Protein AF-A0A6P0R438-F1 (afdb_monomer)

Radius of gyration: 18.56 Å; Cα contacts (8 Å, |Δi|>4): 191; chains: 1; bounding box: 47×32×51 Å

Secondary structure (DSSP, 8-state):
--HHHHHHHS---GGG------HHHHHHHHHHHHHHH--BTTB-HHHHHHHHHHHHTSHHHHHHHHHSS--HHHHHHHHHTTTTHHHHSB-TTSPBPPHHHHHIIIIITHHHHHHHHHHHHHHHTT--TTEEEEEES-TT-HHHHTS--TT--SEEEEEE-S-HHHHHHHHHHT-

Foldseek 3Di:
DDPVLVVVLVDEDPVQDDDPDDLVRLLVVVLVVLVVVADDPPGGSVRSNVVSVVLVVDSLSSSCSRHVDDFLVVLVQLQCCVPPCLVPCAGPVGHRADPSSCCCSVPVCVVSNVVLVVLLVVVLVVAAEPEEAEDESCQLVPSPLPHDNVPHDHYYYHYHHPDPVSVVNNVVSND

Sequence (175 aa):
MTKQSQEFNEQRVLSHGNQNETIQQTIDRIKQRIIQTGDKSHVTVARQLELLNELVGFPLGQFLLQNRGLNGYWTDYVIEHQYQGKVTGIDREGRSLTELEKFLLDKSFLATQQRYVNFSKIIQSYVRDNLVFASLLCGVMRDLLKLDFTGVENFRLVGIDIDFESLELAKKLAK

pLDDT: mean 91.65, std 10.06, ra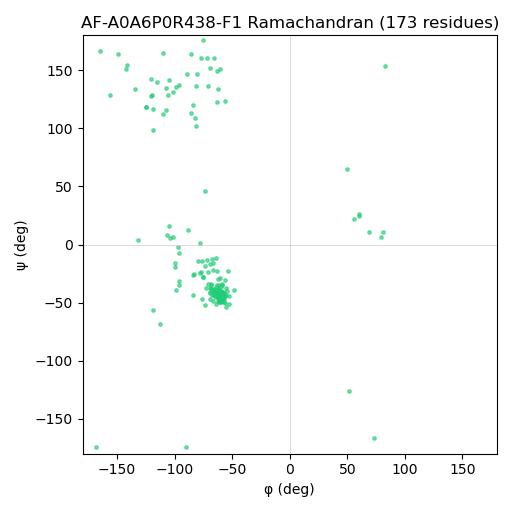nge [51.06, 98.56]

Solvent-accessible surface area (backbone atoms only — not comparable to full-atom values): 10227 Å² total; per-residue (Å²): 135,58,76,66,60,50,57,60,48,76,56,75,35,80,90,65,60,91,70,99,58,52,68,66,55,46,50,52,54,51,51,51,50,41,62,75,67,45,62,52,102,87,47,47,42,68,57,53,53,49,52,52,53,56,32,60,72,39,64,70,39,43,31,35,68,70,36,74,57,69,48,31,65,55,47,50,51,54,46,50,28,74,75,43,27,70,75,70,45,27,45,101,86,69,47,72,58,49,73,67,57,44,46,41,52,69,58,75,40,35,67,59,33,52,48,50,57,54,48,42,56,54,54,49,74,68,65,50,67,78,38,73,49,75,40,76,71,22,32,41,35,65,74,64,76,70,52,84,55,85,94,46,86,43,68,46,80,42,76,42,58,92,53,65,66,22,48,54,46,21,60,63,69,75,107

Mean predicted aligned error: 4.81 Å

Nearest PDB structures (foldseek):
  3ocj-assembly1_A  TM=9.159E-01  e=2.269E-09  Bordetella parapertussis
  3pdi-assembly2_E  TM=3.447E-01  e=5.065E+00  Azotobacter vinelandii DJ

Structure (mmCIF, N/CA/C/O backbone):
data_AF-A0A6P0R438-F1
#
_entry.id   AF-A0A6P0R438-F1
#
loop_
_atom_site.group_PDB
_atom_site.id
_atom_site.type_symbol
_atom_site.label_atom_id
_atom_site.label_alt_id
_atom_site.label_comp_id
_atom_site.label_asym_id
_atom_site.label_entity_id
_atom_site.label_seq_id
_atom_site.pdbx_PDB_ins_code
_atom_site.Cartn_x
_atom_site.Cartn_y
_atom_site.Cartn_z
_atom_site.occupancy
_atom_site.B_iso_or_equiv
_atom_site.auth_seq_id
_atom_site.auth_comp_id
_atom_site.auth_asym_id
_atom_site.auth_atom_id
_atom_site.pdbx_PDB_model_num
ATOM 1 N N . MET A 1 1 ? 4.548 16.504 -8.202 1.00 51.06 1 MET A N 1
ATOM 2 C CA . MET A 1 1 ? 4.796 15.744 -6.959 1.00 51.06 1 MET A CA 1
ATOM 3 C C . MET A 1 1 ? 4.339 16.616 -5.809 1.00 51.06 1 MET A C 1
ATOM 5 O O . MET A 1 1 ? 4.678 17.792 -5.824 1.00 51.06 1 MET A O 1
ATOM 9 N N . THR A 1 2 ? 3.506 16.110 -4.906 1.00 59.72 2 THR A N 1
ATOM 10 C CA . THR A 1 2 ? 3.084 16.876 -3.724 1.00 59.72 2 THR A CA 1
ATOM 11 C C . THR A 1 2 ? 4.121 16.701 -2.613 1.00 59.72 2 THR A C 1
ATOM 13 O O . THR A 1 2 ? 4.927 15.772 -2.649 1.00 59.72 2 THR A O 1
ATOM 16 N N . LYS A 1 3 ? 4.081 17.574 -1.603 1.00 62.56 3 LYS A N 1
ATOM 17 C CA . LYS A 1 3 ? 4.997 17.513 -0.459 1.00 62.56 3 LYS A CA 1
ATOM 18 C C . LYS A 1 3 ? 4.856 16.204 0.339 1.00 62.56 3 LYS A C 1
ATOM 20 O O . LYS A 1 3 ? 5.847 15.663 0.805 1.00 62.56 3 LYS A O 1
ATOM 25 N N . GLN A 1 4 ? 3.637 15.671 0.440 1.00 67.50 4 GLN A N 1
ATOM 26 C CA . GLN A 1 4 ? 3.333 14.501 1.264 1.00 67.50 4 GLN A CA 1
ATOM 27 C C . GLN A 1 4 ? 3.868 13.197 0.652 1.00 67.50 4 GLN A C 1
ATOM 29 O O . GLN A 1 4 ? 4.607 12.474 1.311 1.00 67.50 4 GLN A O 1
ATOM 34 N N . SER A 1 5 ? 3.567 12.910 -0.618 1.00 65.12 5 SER A N 1
ATOM 35 C CA . SER A 1 5 ? 4.123 11.733 -1.307 1.00 65.12 5 SER A CA 1
ATOM 36 C C . SER A 1 5 ? 5.650 11.778 -1.437 1.00 65.12 5 SER A C 1
ATOM 38 O O . SER A 1 5 ? 6.290 10.730 -1.426 1.00 65.12 5 SER A O 1
ATOM 40 N N . GLN A 1 6 ? 6.245 12.974 -1.521 1.00 64.69 6 GLN A N 1
ATOM 41 C CA . GLN A 1 6 ? 7.700 13.147 -1.470 1.00 64.69 6 GLN A CA 1
ATOM 42 C C . GLN A 1 6 ? 8.279 12.778 -0.101 1.00 64.69 6 GLN A C 1
ATOM 44 O O . GLN A 1 6 ? 9.207 11.976 -0.058 1.00 64.69 6 GLN A O 1
ATOM 49 N N . GLU A 1 7 ? 7.700 13.281 0.995 1.00 70.44 7 GLU A N 1
ATOM 50 C CA . GLU A 1 7 ? 8.113 12.921 2.360 1.00 70.44 7 GLU A CA 1
ATOM 51 C C . GLU A 1 7 ? 8.059 11.398 2.570 1.00 70.44 7 GLU A C 1
ATOM 53 O O . GLU A 1 7 ? 9.016 10.814 3.066 1.00 70.44 7 GLU A O 1
ATOM 58 N N . PHE A 1 8 ? 7.002 10.723 2.099 1.00 72.00 8 PHE A N 1
ATOM 59 C CA . PHE A 1 8 ? 6.885 9.259 2.187 1.00 72.00 8 PHE A CA 1
ATOM 60 C C . PHE A 1 8 ? 7.838 8.494 1.266 1.00 72.00 8 PHE A C 1
ATOM 62 O O . PHE A 1 8 ? 8.154 7.336 1.538 1.00 72.00 8 PHE A O 1
ATOM 69 N N . ASN A 1 9 ? 8.304 9.110 0.182 1.00 69.31 9 ASN A N 1
ATOM 70 C CA . ASN A 1 9 ? 9.276 8.494 -0.717 1.00 69.31 9 ASN A CA 1
ATOM 71 C C . ASN A 1 9 ? 10.700 8.505 -0.169 1.00 69.31 9 ASN A C 1
ATOM 73 O O . ASN A 1 9 ? 11.502 7.650 -0.540 1.00 69.31 9 ASN A O 1
ATOM 77 N N . GLU A 1 10 ? 11.005 9.427 0.739 1.00 64.50 10 GLU A N 1
ATOM 78 C CA . GLU A 1 10 ? 12.283 9.454 1.451 1.00 64.50 10 GLU A CA 1
ATOM 79 C C . GLU A 1 10 ? 12.356 8.384 2.557 1.00 64.50 10 GLU A C 1
ATOM 81 O O . GLU A 1 10 ? 13.446 8.054 3.036 1.00 64.50 10 GLU A O 1
ATOM 86 N N . GLN A 1 11 ? 11.214 7.795 2.924 1.00 70.00 11 GLN A N 1
ATOM 87 C CA . GLN A 1 11 ? 11.109 6.799 3.985 1.00 70.00 11 GLN A CA 1
ATOM 88 C C . GLN A 1 11 ? 11.516 5.404 3.524 1.00 70.00 11 GLN A C 1
ATOM 90 O O . GLN A 1 11 ? 11.304 4.990 2.380 1.00 70.00 11 GLN A O 1
ATOM 95 N N . ARG A 1 12 ? 12.096 4.653 4.461 1.00 69.00 12 ARG A N 1
ATOM 96 C CA . ARG A 1 12 ? 12.680 3.339 4.196 1.00 69.00 12 ARG A CA 1
ATOM 97 C C . ARG A 1 12 ? 11.808 2.217 4.721 1.00 69.00 12 ARG A C 1
ATOM 99 O O . ARG A 1 12 ? 11.308 2.276 5.839 1.00 69.00 12 ARG A O 1
ATOM 106 N N . VAL A 1 13 ? 11.725 1.126 3.965 1.00 71.31 13 VAL A N 1
ATOM 107 C CA . VAL A 1 13 ? 11.126 -0.114 4.471 1.00 71.31 13 VAL A CA 1
ATOM 108 C C . VAL A 1 13 ? 12.158 -0.874 5.306 1.00 71.31 13 VAL A C 1
ATOM 110 O O . VAL A 1 13 ? 13.026 -1.566 4.773 1.00 71.31 13 VAL A O 1
ATOM 113 N N . LEU A 1 14 ? 12.038 -0.779 6.633 1.00 73.31 14 LEU A N 1
ATOM 114 C CA . LEU A 1 14 ? 12.968 -1.398 7.591 1.00 73.31 14 LEU A CA 1
ATOM 115 C C . LEU A 1 14 ? 13.124 -2.919 7.398 1.00 73.31 14 LEU A C 1
ATOM 117 O O . LEU A 1 14 ? 14.195 -3.469 7.643 1.00 73.31 14 LEU A O 1
ATOM 121 N N . SER A 1 15 ? 12.082 -3.601 6.916 1.00 67.25 15 SER A N 1
ATOM 122 C CA . SER A 1 15 ? 12.065 -5.058 6.731 1.00 67.25 15 SER A CA 1
ATOM 123 C C . SER A 1 15 ? 12.775 -5.562 5.468 1.00 67.25 15 SER A C 1
ATOM 125 O O . SER A 1 15 ? 13.039 -6.758 5.376 1.00 67.25 15 SER A O 1
ATOM 127 N N . HIS A 1 16 ? 13.093 -4.694 4.500 1.00 63.66 16 HIS A N 1
ATOM 128 C CA . HIS A 1 16 ? 13.647 -5.098 3.194 1.00 63.66 16 HIS A CA 1
ATOM 129 C C . HIS A 1 16 ? 15.149 -4.781 3.038 1.00 63.66 16 HIS A C 1
ATOM 131 O O . HIS A 1 16 ? 15.729 -5.006 1.973 1.00 63.66 16 HIS A O 1
ATOM 137 N N . GLY A 1 17 ? 15.801 -4.343 4.123 1.00 59.16 17 GLY A N 1
ATOM 138 C CA . GLY A 1 17 ? 17.238 -4.072 4.184 1.00 59.16 17 GLY A CA 1
ATOM 139 C C . GLY A 1 17 ? 17.630 -2.688 3.653 1.00 59.16 17 GLY A C 1
ATOM 140 O O . GLY A 1 17 ? 16.950 -2.090 2.826 1.00 59.16 17 GLY A O 1
ATOM 141 N N . ASN A 1 18 ? 18.755 -2.161 4.145 1.00 55.03 18 ASN A N 1
ATOM 142 C CA . ASN A 1 18 ? 19.248 -0.840 3.756 1.00 55.03 18 ASN A CA 1
ATOM 143 C C . ASN A 1 18 ? 20.053 -0.909 2.454 1.00 55.03 18 ASN A C 1
ATOM 145 O O . ASN A 1 18 ? 21.121 -1.519 2.409 1.00 55.03 18 ASN A O 1
ATOM 149 N N . GLN A 1 19 ? 19.606 -0.180 1.434 1.00 63.06 19 GLN A N 1
ATOM 150 C CA . GLN A 1 19 ? 20.496 0.330 0.397 1.00 63.06 19 GLN A CA 1
ATOM 151 C C . GLN A 1 19 ? 20.572 1.846 0.577 1.00 63.06 19 GLN A C 1
ATOM 153 O O . GLN A 1 19 ? 19.582 2.545 0.395 1.00 63.06 19 GLN A O 1
ATOM 158 N N . ASN A 1 20 ? 21.739 2.369 0.965 1.00 71.69 20 ASN A N 1
ATOM 159 C CA . ASN A 1 20 ? 22.016 3.813 0.966 1.00 71.69 20 ASN A CA 1
ATOM 160 C C . ASN A 1 20 ? 22.211 4.315 -0.482 1.00 71.69 20 ASN A C 1
ATOM 162 O O . ASN A 1 20 ? 23.190 4.990 -0.783 1.00 71.69 20 ASN A O 1
ATOM 166 N N . GLU A 1 21 ? 21.321 3.918 -1.390 1.00 82.31 21 GLU A N 1
ATOM 167 C CA . GLU A 1 21 ? 21.326 4.322 -2.792 1.00 82.31 21 GLU A CA 1
ATOM 168 C C . GLU A 1 21 ? 20.322 5.461 -2.980 1.00 82.31 21 GLU A C 1
ATOM 170 O O . GLU A 1 21 ? 19.187 5.407 -2.501 1.00 82.31 21 GLU A O 1
ATOM 175 N N . THR A 1 22 ? 20.718 6.497 -3.715 1.00 87.88 22 THR A N 1
ATOM 176 C CA . THR A 1 22 ? 19.761 7.484 -4.221 1.00 87.88 22 THR A CA 1
ATOM 177 C C . THR A 1 22 ? 18.830 6.824 -5.241 1.00 87.88 22 THR A C 1
ATOM 179 O O . THR A 1 22 ? 19.154 5.789 -5.838 1.00 87.88 22 THR A O 1
ATOM 182 N N . ILE A 1 23 ? 17.674 7.441 -5.500 1.00 88.69 23 ILE A N 1
ATOM 183 C CA . ILE A 1 23 ? 16.770 6.983 -6.564 1.00 88.69 23 ILE A CA 1
ATOM 184 C C . ILE A 1 23 ? 17.497 6.890 -7.915 1.00 88.69 23 ILE A C 1
ATOM 186 O O . ILE A 1 23 ? 17.334 5.908 -8.633 1.00 88.69 23 ILE A O 1
ATOM 190 N N . GLN A 1 24 ? 18.375 7.847 -8.229 1.00 92.12 24 GLN A N 1
ATOM 191 C CA . GLN A 1 24 ? 19.134 7.848 -9.479 1.00 92.12 24 GLN A CA 1
ATOM 192 C C . GLN A 1 24 ? 20.098 6.657 -9.565 1.00 92.12 24 GLN A C 1
ATOM 194 O O . GLN A 1 24 ? 20.106 5.946 -10.567 1.00 92.12 24 GLN A O 1
ATOM 199 N N . GLN A 1 25 ? 20.840 6.372 -8.489 1.00 93.06 25 GLN A N 1
ATOM 200 C CA . GLN A 1 25 ? 21.722 5.200 -8.420 1.00 93.06 25 GLN A CA 1
ATOM 201 C C . GLN A 1 25 ? 20.937 3.891 -8.573 1.00 93.06 25 GLN A C 1
ATOM 203 O O . GLN A 1 25 ? 21.366 2.984 -9.287 1.00 93.06 25 GLN A O 1
ATOM 208 N N . THR A 1 26 ? 19.756 3.815 -7.955 1.00 92.62 26 THR A N 1
ATOM 209 C CA . THR A 1 26 ? 18.847 2.670 -8.078 1.00 92.62 26 THR A CA 1
ATOM 210 C C . THR A 1 26 ? 18.399 2.470 -9.527 1.00 92.62 26 THR A C 1
ATOM 212 O O . THR A 1 26 ? 18.465 1.353 -10.048 1.00 92.62 26 THR A O 1
ATOM 215 N N . ILE A 1 27 ? 17.974 3.547 -10.196 1.00 94.88 27 ILE A N 1
ATOM 216 C CA . ILE A 1 27 ? 17.555 3.528 -11.602 1.00 94.88 27 ILE A CA 1
ATOM 217 C C . ILE A 1 27 ? 18.708 3.054 -12.487 1.00 94.88 27 ILE A C 1
ATOM 219 O O . ILE A 1 27 ? 18.520 2.134 -13.282 1.00 94.88 27 ILE A O 1
ATOM 223 N N . ASP A 1 28 ? 19.902 3.625 -12.331 1.00 95.88 28 ASP A N 1
ATOM 224 C CA . ASP A 1 28 ? 21.057 3.292 -13.166 1.00 95.88 28 ASP A CA 1
ATOM 225 C C . ASP A 1 28 ? 21.495 1.837 -12.969 1.00 95.88 28 ASP A C 1
ATOM 227 O O . ASP A 1 28 ? 21.716 1.116 -13.945 1.00 95.88 28 ASP A O 1
ATOM 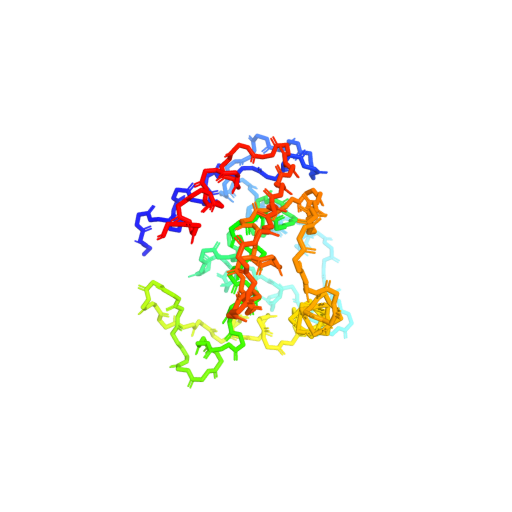231 N N . ARG A 1 29 ? 21.504 1.344 -11.725 1.00 95.12 29 ARG A N 1
ATOM 232 C CA . ARG A 1 29 ? 21.761 -0.071 -11.424 1.00 95.12 29 ARG A CA 1
ATOM 233 C C . ARG A 1 29 ? 20.743 -0.994 -12.099 1.00 95.12 29 ARG A C 1
ATOM 235 O O . ARG A 1 29 ? 21.121 -2.033 -12.643 1.00 95.12 29 ARG A O 1
ATOM 242 N N . ILE A 1 30 ? 19.454 -0.645 -12.080 1.00 95.94 30 ILE A N 1
ATOM 243 C CA . ILE A 1 30 ? 18.408 -1.450 -12.728 1.00 95.94 30 ILE A CA 1
ATOM 244 C C . ILE A 1 30 ? 18.540 -1.393 -14.255 1.00 95.94 30 ILE A C 1
ATOM 246 O O . ILE A 1 30 ? 18.430 -2.442 -14.888 1.00 95.94 30 ILE A O 1
ATOM 250 N N . LYS A 1 31 ? 18.846 -0.227 -14.842 1.00 97.94 31 LYS A N 1
ATOM 251 C CA . LYS A 1 31 ? 19.132 -0.085 -16.282 1.00 97.94 31 LYS A CA 1
ATOM 252 C C . LYS A 1 31 ? 20.276 -0.997 -16.712 1.00 97.94 31 LYS A C 1
ATOM 254 O O . LYS A 1 31 ? 20.113 -1.766 -17.656 1.00 97.94 31 LYS A O 1
ATOM 259 N N . GLN A 1 32 ? 21.398 -0.964 -15.990 1.00 98.00 32 GLN A N 1
ATOM 260 C CA . GLN A 1 32 ? 22.547 -1.825 -16.282 1.00 98.00 32 GLN A CA 1
ATOM 261 C C . GLN A 1 32 ? 22.180 -3.304 -16.190 1.00 98.00 32 GLN A C 1
ATOM 263 O O . GLN A 1 32 ? 22.507 -4.075 -17.089 1.00 98.00 32 GLN A O 1
ATOM 268 N N . ARG A 1 33 ? 21.418 -3.698 -15.162 1.00 97.69 33 ARG A N 1
ATOM 269 C CA . ARG A 1 33 ? 20.922 -5.073 -15.038 1.00 97.69 33 ARG A CA 1
ATOM 270 C C . ARG A 1 33 ? 20.048 -5.479 -16.226 1.00 97.69 33 ARG A C 1
ATOM 272 O O . ARG A 1 33 ? 20.221 -6.584 -16.728 1.00 97.69 33 ARG A O 1
ATOM 279 N N . ILE A 1 34 ? 19.120 -4.624 -16.664 1.00 98.31 34 ILE A N 1
ATOM 280 C CA . ILE A 1 34 ? 18.246 -4.895 -17.819 1.00 98.31 34 ILE A CA 1
ATOM 281 C C . ILE A 1 34 ? 19.093 -5.124 -19.078 1.00 98.31 34 ILE A C 1
ATOM 283 O O . ILE A 1 34 ? 18.919 -6.138 -19.747 1.00 98.31 34 ILE A O 1
ATOM 287 N N . ILE A 1 35 ? 20.054 -4.236 -19.353 1.00 98.31 35 ILE A N 1
ATOM 288 C CA . ILE A 1 35 ? 20.936 -4.329 -20.527 1.00 98.31 35 ILE A CA 1
ATOM 289 C C . ILE A 1 35 ? 21.776 -5.611 -20.486 1.00 98.31 35 ILE A C 1
ATOM 291 O O . ILE A 1 35 ? 21.810 -6.350 -21.464 1.00 98.31 35 ILE A O 1
ATOM 295 N N . GLN A 1 36 ? 22.414 -5.903 -19.349 1.00 98.25 36 GLN A N 1
ATOM 296 C CA . GLN A 1 36 ? 23.255 -7.095 -19.181 1.00 98.25 36 GLN A CA 1
ATOM 297 C C . GLN A 1 36 ? 22.466 -8.398 -19.310 1.00 98.25 36 GLN A C 1
ATOM 299 O O . GLN A 1 36 ? 22.983 -9.396 -19.800 1.00 98.25 36 GLN A O 1
ATOM 304 N N . THR A 1 37 ? 21.218 -8.396 -18.843 1.00 97.50 37 THR A N 1
ATOM 305 C CA . THR A 1 37 ? 20.367 -9.587 -18.861 1.00 97.50 37 THR A CA 1
ATOM 306 C C . THR A 1 37 ? 19.774 -9.853 -20.249 1.00 97.50 37 THR A C 1
ATOM 308 O O . THR A 1 37 ? 19.431 -10.997 -20.550 1.00 97.50 37 THR A O 1
ATOM 311 N N . GLY A 1 38 ? 19.654 -8.820 -21.085 1.00 98.12 38 GLY A N 1
ATOM 312 C CA . GLY A 1 38 ? 19.121 -8.929 -22.436 1.00 98.12 38 GLY A CA 1
ATOM 313 C C . GLY A 1 38 ? 17.605 -9.133 -22.495 1.00 98.12 38 GLY A C 1
ATOM 314 O O . GLY A 1 38 ? 16.865 -8.939 -21.519 1.00 98.12 38 GLY A O 1
ATOM 315 N N . ASP A 1 39 ? 17.140 -9.508 -23.684 1.00 98.12 39 ASP A N 1
ATOM 316 C CA . ASP A 1 39 ? 15.729 -9.765 -23.956 1.00 98.12 39 ASP A CA 1
ATOM 317 C C . ASP A 1 39 ? 15.197 -10.945 -23.129 1.00 98.12 39 ASP A C 1
ATOM 319 O O . ASP A 1 39 ? 15.904 -11.901 -22.796 1.00 98.12 39 ASP A O 1
ATOM 323 N N . LYS A 1 40 ? 13.906 -10.885 -22.803 1.00 96.31 40 LYS A N 1
ATOM 324 C CA . LYS A 1 40 ? 13.146 -11.981 -22.198 1.00 96.31 40 LYS A CA 1
ATOM 325 C C . LYS A 1 40 ? 12.147 -12.527 -23.208 1.00 96.31 40 LYS A C 1
ATOM 327 O O . LYS A 1 40 ? 11.799 -11.855 -24.171 1.00 96.31 40 LYS A O 1
ATOM 332 N N . SER A 1 41 ? 11.610 -13.716 -22.933 1.00 96.75 41 SER A N 1
ATOM 333 C CA . SER A 1 41 ? 10.659 -14.410 -23.818 1.00 96.75 41 SER A CA 1
ATOM 334 C C . SER A 1 41 ? 9.432 -13.586 -24.233 1.00 96.75 41 SER A C 1
ATOM 336 O O . SER A 1 41 ? 8.818 -13.892 -25.247 1.00 96.75 41 SER A O 1
ATOM 338 N N . HIS A 1 42 ? 9.066 -12.563 -23.458 1.00 95.62 42 HIS A N 1
ATOM 339 C CA . HIS A 1 42 ? 7.863 -11.750 -23.649 1.00 95.62 42 HIS A CA 1
ATOM 340 C C . HIS A 1 42 ? 8.128 -10.238 -23.597 1.00 95.62 42 HIS A C 1
ATOM 342 O O . HIS A 1 42 ? 7.179 -9.456 -23.623 1.00 95.62 42 HIS A O 1
ATOM 348 N N . VAL A 1 43 ? 9.386 -9.799 -23.472 1.00 97.31 43 VAL A N 1
ATOM 349 C CA . VAL A 1 43 ? 9.703 -8.370 -23.365 1.00 97.31 43 VAL A CA 1
ATOM 350 C C . VAL A 1 43 ? 11.138 -8.082 -23.809 1.00 97.31 43 VAL A C 1
ATOM 352 O O . VAL A 1 43 ? 12.089 -8.713 -23.345 1.00 97.31 43 VAL A O 1
ATOM 355 N N . THR A 1 44 ? 11.296 -7.111 -24.706 1.00 98.56 44 THR A N 1
ATOM 356 C CA . THR A 1 44 ? 12.610 -6.662 -25.183 1.00 98.56 44 THR A CA 1
ATOM 357 C C . THR A 1 44 ? 13.302 -5.777 -24.147 1.00 98.56 44 THR A C 1
ATOM 359 O O . THR A 1 44 ? 12.651 -5.202 -23.273 1.00 98.56 44 THR A O 1
ATOM 362 N N . VAL A 1 45 ? 14.622 -5.615 -24.239 1.00 98.50 45 VAL A N 1
ATOM 363 C CA . VAL A 1 45 ? 15.396 -4.646 -23.445 1.00 98.50 45 VAL A CA 1
ATOM 364 C C . VAL A 1 45 ? 14.807 -3.245 -23.582 1.00 98.50 45 VAL A C 1
ATOM 366 O O . VAL A 1 45 ? 14.613 -2.569 -22.575 1.00 98.50 45 VAL A O 1
ATOM 369 N N . ALA A 1 46 ? 14.458 -2.828 -24.804 1.00 98.56 46 ALA A N 1
ATOM 370 C CA . ALA A 1 46 ? 13.846 -1.523 -25.054 1.00 98.56 46 ALA A CA 1
ATOM 371 C C . ALA A 1 46 ? 12.553 -1.347 -24.243 1.00 98.56 46 ALA A C 1
ATOM 373 O O . ALA A 1 46 ? 12.426 -0.381 -23.490 1.00 98.56 46 ALA A O 1
ATOM 374 N N . ARG A 1 47 ? 11.645 -2.332 -24.288 1.00 98.19 47 ARG A N 1
ATOM 375 C CA . ARG A 1 47 ? 10.388 -2.257 -23.537 1.00 98.19 47 ARG A CA 1
ATOM 376 C C . ARG A 1 47 ? 10.597 -2.342 -22.023 1.00 98.19 47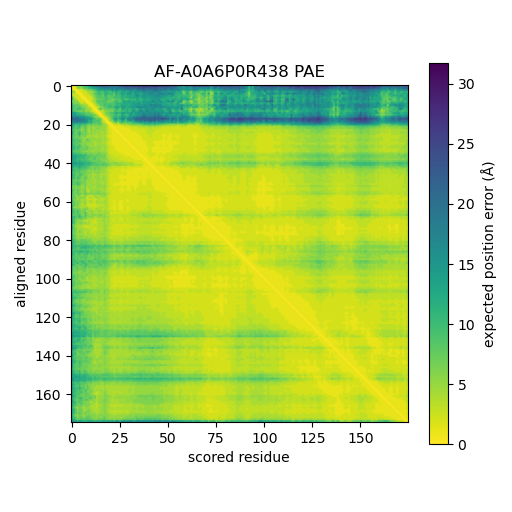 ARG A C 1
ATOM 378 O O . ARG A 1 47 ? 9.895 -1.673 -21.274 1.00 98.19 47 ARG A O 1
ATOM 385 N N . GLN A 1 48 ? 11.575 -3.115 -21.551 1.00 98.31 48 GLN A N 1
ATOM 386 C CA . GLN A 1 48 ? 11.942 -3.138 -20.129 1.00 98.31 48 GLN A CA 1
ATOM 387 C C . GLN A 1 48 ? 12.435 -1.762 -19.644 1.00 98.31 48 GLN A C 1
ATOM 389 O O . GLN A 1 48 ? 12.074 -1.333 -18.548 1.00 98.31 48 GLN A O 1
ATOM 394 N N . LEU A 1 49 ? 13.239 -1.061 -20.451 1.00 98.44 49 LEU A N 1
ATOM 395 C CA . LEU A 1 49 ? 13.725 0.286 -20.135 1.00 98.44 49 LEU A CA 1
ATOM 396 C C . LEU A 1 49 ? 12.601 1.332 -20.171 1.00 98.44 49 LEU A C 1
ATOM 398 O O . LEU A 1 49 ? 12.579 2.221 -19.323 1.00 98.44 49 LEU A O 1
ATOM 402 N N . GLU A 1 50 ? 11.650 1.210 -21.098 1.00 98.12 50 GLU A N 1
ATOM 403 C CA . GLU A 1 50 ? 10.436 2.037 -21.109 1.00 98.12 50 GLU A CA 1
ATOM 404 C C . GLU A 1 50 ? 9.615 1.847 -19.831 1.00 98.12 50 GLU A C 1
ATOM 406 O O . GLU A 1 50 ? 9.312 2.828 -19.160 1.00 98.12 50 GLU A O 1
ATOM 411 N N . LEU A 1 51 ? 9.340 0.599 -19.434 1.00 97.62 51 LEU A N 1
ATOM 412 C CA . LEU A 1 51 ? 8.612 0.294 -18.197 1.00 97.62 51 LEU A CA 1
ATOM 413 C C . LEU A 1 51 ? 9.323 0.843 -16.954 1.00 97.62 51 LEU A C 1
ATOM 415 O O . LEU A 1 51 ? 8.671 1.313 -16.022 1.00 97.62 51 LEU A O 1
ATOM 419 N N . LEU A 1 52 ? 10.659 0.816 -16.932 1.00 98.00 52 LEU A N 1
ATOM 420 C CA . LEU A 1 52 ? 11.428 1.451 -15.865 1.00 98.00 52 LEU A CA 1
ATOM 421 C C . LEU A 1 52 ? 11.206 2.969 -15.838 1.00 98.00 52 LEU A C 1
ATOM 423 O O . LEU A 1 52 ? 11.004 3.527 -14.763 1.00 98.00 52 LEU A O 1
ATOM 427 N N . ASN A 1 53 ? 11.217 3.640 -16.991 1.00 97.50 53 ASN A N 1
ATOM 428 C CA . ASN A 1 53 ? 10.944 5.077 -17.058 1.00 97.50 53 ASN A CA 1
ATOM 429 C C . ASN A 1 53 ? 9.498 5.402 -16.647 1.00 97.50 53 ASN A C 1
ATOM 431 O O . ASN A 1 53 ? 9.276 6.374 -15.929 1.00 97.50 53 ASN A O 1
ATOM 435 N N . GLU A 1 54 ? 8.528 4.572 -17.041 1.00 97.81 54 GLU A N 1
ATOM 436 C CA . GLU A 1 54 ? 7.131 4.696 -16.612 1.00 97.81 54 GLU A CA 1
ATOM 437 C C . GLU A 1 54 ? 7.003 4.559 -15.081 1.00 97.81 54 GLU A C 1
ATOM 439 O O . GLU A 1 54 ? 6.333 5.380 -14.457 1.00 97.81 54 GLU A O 1
ATOM 444 N N . LEU A 1 55 ? 7.703 3.601 -14.450 1.00 97.31 55 LEU A N 1
ATOM 445 C CA . LEU A 1 55 ? 7.749 3.451 -12.983 1.00 97.31 55 LEU A CA 1
ATOM 446 C C . LEU A 1 55 ? 8.314 4.691 -12.284 1.00 97.31 55 LEU A C 1
ATOM 448 O O . LEU A 1 55 ? 7.818 5.099 -11.238 1.00 97.31 55 LEU A O 1
ATOM 452 N N . VAL A 1 56 ? 9.345 5.311 -12.855 1.00 96.69 56 VAL A N 1
ATOM 453 C CA . VAL A 1 56 ? 9.921 6.550 -12.310 1.00 96.69 56 VAL A CA 1
ATOM 454 C C . VAL A 1 56 ? 8.932 7.720 -12.412 1.00 96.69 56 VAL A C 1
ATOM 456 O O . VAL A 1 56 ? 9.025 8.671 -11.637 1.00 96.69 56 VAL A O 1
ATOM 459 N N . GLY A 1 57 ? 7.953 7.650 -13.317 1.00 94.94 57 GLY A N 1
ATOM 460 C CA . GLY A 1 57 ? 6.985 8.715 -13.576 1.00 94.94 57 GLY A CA 1
ATOM 461 C C . GLY A 1 57 ? 5.993 9.002 -12.443 1.00 94.94 57 GLY A C 1
ATOM 462 O O . GLY A 1 57 ? 5.328 10.037 -12.486 1.00 94.94 57 GLY A O 1
ATOM 463 N N . PHE A 1 58 ? 5.884 8.142 -11.425 1.00 95.44 58 PHE A N 1
ATOM 464 C CA . PHE A 1 58 ? 4.938 8.331 -10.322 1.00 95.44 58 PHE A CA 1
ATOM 465 C C . PHE A 1 58 ? 5.506 7.918 -8.950 1.00 95.44 58 PHE A C 1
ATOM 467 O O . PHE A 1 58 ? 6.395 7.067 -8.874 1.00 95.44 58 PHE A O 1
ATOM 474 N N . PRO A 1 59 ? 5.003 8.499 -7.839 1.00 95.50 59 PRO A N 1
ATOM 475 C CA . PRO A 1 59 ? 5.586 8.319 -6.509 1.00 95.50 59 PRO A CA 1
ATOM 476 C C . PRO A 1 59 ? 5.650 6.867 -6.022 1.00 95.50 59 PRO A C 1
ATOM 478 O O . PRO A 1 59 ? 6.717 6.447 -5.580 1.00 95.50 59 PRO A O 1
ATOM 481 N N . LEU A 1 60 ? 4.572 6.083 -6.172 1.00 95.69 60 LEU A N 1
ATOM 482 C CA . LEU A 1 60 ? 4.567 4.666 -5.782 1.00 95.69 60 LEU A CA 1
ATOM 483 C C . LEU A 1 60 ? 5.651 3.873 -6.530 1.00 95.69 60 LEU A C 1
ATOM 485 O O . LEU A 1 60 ? 6.320 3.028 -5.940 1.00 95.69 60 LEU A O 1
ATOM 489 N N . GLY A 1 61 ? 5.844 4.141 -7.822 1.00 96.38 61 GLY A N 1
ATOM 490 C CA . GLY A 1 61 ? 6.838 3.442 -8.630 1.00 96.38 61 GLY A CA 1
ATOM 491 C C . GLY A 1 61 ? 8.260 3.755 -8.169 1.00 96.38 61 GLY A C 1
ATOM 492 O O . GLY A 1 61 ? 9.060 2.837 -7.999 1.00 96.38 61 GLY A O 1
ATOM 493 N N . GLN A 1 62 ? 8.556 5.017 -7.848 1.00 94.44 62 GLN A N 1
ATOM 494 C CA . GLN A 1 62 ? 9.838 5.401 -7.246 1.00 94.44 62 GLN A CA 1
ATOM 495 C C . GLN A 1 62 ? 10.067 4.728 -5.889 1.00 94.44 62 GLN A C 1
ATOM 497 O O . GLN A 1 62 ? 11.142 4.167 -5.663 1.00 94.44 62 GLN A O 1
ATOM 502 N N . PHE A 1 63 ? 9.043 4.702 -5.030 1.00 93.88 63 PHE A N 1
ATOM 503 C CA . PHE A 1 63 ? 9.126 4.019 -3.743 1.00 93.88 63 PHE A CA 1
ATOM 504 C C . PHE A 1 63 ? 9.450 2.536 -3.912 1.00 93.88 63 PHE A C 1
ATOM 506 O O . PHE A 1 63 ? 10.358 2.024 -3.263 1.00 93.88 63 PHE A O 1
ATOM 513 N N . LEU A 1 64 ? 8.745 1.846 -4.814 1.00 94.12 64 LEU A N 1
ATOM 514 C CA . LEU A 1 64 ? 8.962 0.428 -5.099 1.00 94.12 64 LEU A CA 1
ATOM 515 C C . LEU A 1 64 ? 10.373 0.156 -5.630 1.00 94.12 64 LEU A C 1
ATOM 517 O O . LEU A 1 64 ? 10.984 -0.842 -5.247 1.00 94.12 64 LEU A O 1
ATOM 521 N N . LEU A 1 65 ? 10.905 1.034 -6.485 1.00 93.12 65 LEU A N 1
ATOM 522 C CA . LEU A 1 65 ? 12.264 0.900 -7.009 1.00 93.12 65 LEU A CA 1
ATOM 523 C C . LEU A 1 65 ? 13.305 0.964 -5.883 1.00 93.12 65 LEU A C 1
ATOM 525 O O . LEU A 1 65 ? 14.210 0.126 -5.854 1.00 93.12 65 LEU A O 1
ATOM 529 N N . GLN A 1 66 ? 13.165 1.916 -4.956 1.00 89.69 66 GLN A N 1
ATOM 530 C CA . GLN A 1 66 ? 14.113 2.115 -3.854 1.00 89.69 66 GLN A CA 1
ATOM 531 C C . GLN A 1 66 ? 13.960 1.067 -2.751 1.00 89.69 66 GLN A C 1
ATOM 533 O O . GLN A 1 66 ? 14.944 0.488 -2.299 1.00 89.69 66 GLN A O 1
ATOM 538 N N . ASN A 1 67 ? 12.724 0.804 -2.335 1.00 88.56 67 ASN A N 1
ATOM 539 C CA . ASN A 1 67 ? 12.437 0.054 -1.118 1.00 88.56 67 ASN A CA 1
ATOM 540 C C . ASN A 1 67 ? 12.097 -1.418 -1.357 1.00 88.56 67 ASN A C 1
ATOM 542 O O . ASN A 1 67 ? 12.129 -2.210 -0.418 1.00 88.56 67 ASN A O 1
ATOM 546 N N . ARG A 1 68 ? 11.778 -1.803 -2.602 1.00 88.25 68 ARG A N 1
ATOM 547 C CA . ARG A 1 68 ? 11.452 -3.186 -3.007 1.00 88.25 68 ARG A CA 1
ATOM 548 C C . ARG A 1 68 ? 10.299 -3.822 -2.217 1.00 88.25 68 ARG A C 1
ATOM 550 O O . ARG A 1 68 ? 10.180 -5.043 -2.175 1.00 88.25 68 ARG A O 1
ATOM 557 N N . GLY A 1 69 ? 9.455 -2.993 -1.614 1.00 90.81 69 GLY A N 1
ATOM 558 C CA . GLY A 1 69 ? 8.346 -3.377 -0.753 1.00 90.81 69 GLY A CA 1
ATOM 559 C C . GLY A 1 69 ? 7.438 -2.179 -0.489 1.00 90.81 69 GLY A C 1
ATOM 560 O O . GLY A 1 69 ? 7.627 -1.112 -1.073 1.00 90.81 69 GLY A O 1
ATOM 561 N N . LEU A 1 70 ? 6.451 -2.359 0.388 1.00 92.81 70 LEU A N 1
ATOM 562 C CA . LEU A 1 70 ? 5.521 -1.312 0.818 1.00 92.81 70 LEU A CA 1
ATOM 563 C C . LEU A 1 70 ? 5.727 -1.040 2.316 1.00 92.81 70 LEU A C 1
ATOM 565 O O . LEU A 1 70 ? 5.908 -1.982 3.086 1.00 92.81 70 LEU A O 1
ATOM 569 N N . ASN A 1 71 ? 5.673 0.228 2.730 1.00 92.38 71 ASN A N 1
ATOM 570 C CA . ASN A 1 71 ? 5.495 0.606 4.139 1.00 92.38 71 ASN A CA 1
ATOM 571 C C . ASN A 1 71 ? 3.995 0.744 4.469 1.00 92.38 71 ASN A C 1
ATOM 573 O O . ASN A 1 71 ? 3.136 0.459 3.624 1.00 92.38 71 ASN A O 1
ATOM 577 N N . GLY A 1 72 ? 3.662 1.198 5.682 1.00 93.00 72 GLY A N 1
ATOM 578 C CA . GLY A 1 72 ? 2.272 1.412 6.091 1.00 93.00 72 GLY A CA 1
ATOM 579 C C . GLY A 1 72 ? 1.522 2.389 5.181 1.00 93.00 72 GLY A C 1
ATOM 580 O O . GLY A 1 72 ? 0.402 2.090 4.768 1.00 93.00 72 GLY A O 1
ATOM 581 N N . TYR A 1 73 ? 2.150 3.505 4.789 1.00 93.94 73 TYR A N 1
ATOM 582 C CA . TYR A 1 73 ? 1.539 4.496 3.892 1.00 93.94 73 TYR A CA 1
ATOM 583 C C . TYR A 1 73 ? 1.198 3.912 2.515 1.00 93.94 73 TYR A C 1
ATOM 585 O O . TYR A 1 73 ? 0.075 4.084 2.035 1.00 93.94 73 TYR A O 1
ATOM 593 N N . TRP A 1 74 ? 2.142 3.226 1.864 1.00 95.69 74 TRP A N 1
ATOM 594 C CA . TRP A 1 74 ? 1.920 2.683 0.521 1.00 95.69 74 TRP A CA 1
ATOM 595 C C . TRP A 1 74 ? 1.030 1.441 0.525 1.00 95.69 74 TRP A C 1
ATOM 597 O O . TRP A 1 74 ? 0.290 1.214 -0.429 1.00 95.69 74 TRP A O 1
ATOM 607 N N . THR A 1 75 ? 1.030 0.670 1.614 1.00 95.81 75 THR A N 1
ATOM 608 C CA . THR A 1 75 ? 0.047 -0.405 1.811 1.00 95.81 75 THR A CA 1
ATOM 609 C C . THR A 1 75 ? -1.363 0.173 1.877 1.00 95.81 75 THR A C 1
ATOM 611 O O . THR A 1 75 ? -2.264 -0.304 1.190 1.00 95.81 75 THR A O 1
ATOM 614 N N . ASP A 1 76 ? -1.537 1.250 2.639 1.00 95.50 76 ASP A N 1
ATOM 615 C CA . ASP A 1 76 ? -2.799 1.973 2.735 1.00 95.50 76 ASP A CA 1
ATOM 616 C C . ASP A 1 76 ? -3.245 2.575 1.394 1.00 95.50 76 ASP A C 1
ATOM 618 O O . ASP A 1 76 ? -4.398 2.428 1.000 1.00 95.50 76 ASP A O 1
ATOM 622 N N . TYR A 1 77 ? -2.311 3.182 0.652 1.00 95.62 77 TYR A N 1
ATOM 623 C CA . TYR A 1 77 ? -2.547 3.708 -0.698 1.00 95.62 77 TYR A CA 1
ATOM 624 C C . TYR A 1 77 ? -3.156 2.652 -1.624 1.00 95.62 77 TYR A C 1
ATOM 626 O O . TYR A 1 77 ? -4.174 2.873 -2.278 1.00 95.62 77 TYR A O 1
ATOM 634 N N . VAL A 1 78 ? -2.512 1.484 -1.655 1.00 96.69 78 VAL A N 1
ATOM 635 C CA . VAL A 1 78 ? -2.899 0.353 -2.492 1.00 96.69 78 VAL A CA 1
ATOM 636 C C . VAL A 1 78 ? -4.279 -0.174 -2.109 1.00 96.69 78 VAL A C 1
ATOM 638 O O . VAL A 1 78 ? -5.056 -0.534 -2.994 1.00 96.69 78 VAL A O 1
ATOM 641 N N . ILE A 1 79 ? -4.580 -0.238 -0.810 1.00 95.31 79 ILE A N 1
ATOM 642 C CA . ILE A 1 79 ? -5.864 -0.722 -0.300 1.00 95.31 79 ILE A CA 1
ATOM 643 C C . ILE A 1 79 ? -6.991 0.258 -0.632 1.00 95.31 79 ILE A C 1
ATOM 645 O O . ILE A 1 79 ? -8.030 -0.174 -1.131 1.00 95.31 79 ILE A O 1
ATOM 649 N N . GLU A 1 80 ? -6.794 1.556 -0.401 1.00 93.06 80 GLU A N 1
ATOM 650 C CA . GLU A 1 80 ? -7.836 2.572 -0.590 1.00 93.06 80 GLU A CA 1
ATOM 651 C C . GLU A 1 80 ? -8.122 2.878 -2.070 1.00 93.06 80 GLU A C 1
ATOM 653 O O . GLU A 1 80 ? -9.207 3.365 -2.403 1.00 93.06 80 GLU A O 1
ATOM 658 N N . HIS A 1 81 ? -7.204 2.532 -2.985 1.00 95.00 81 HIS A N 1
ATOM 659 C CA . HIS A 1 81 ? -7.402 2.679 -4.435 1.00 95.00 81 HIS A CA 1
ATOM 660 C C . HIS A 1 81 ? -8.744 2.116 -4.914 1.00 95.00 81 HIS A C 1
ATOM 662 O O . HIS A 1 81 ? -9.410 2.727 -5.747 1.00 95.00 81 HIS A O 1
ATOM 668 N N . GLN A 1 82 ? -9.182 0.981 -4.365 1.00 92.25 82 GLN A N 1
ATOM 669 C CA . GLN A 1 82 ? -10.416 0.323 -4.797 1.00 92.25 82 GLN A CA 1
ATOM 670 C C . GLN A 1 82 ? -11.687 1.162 -4.566 1.00 92.25 82 GLN A C 1
ATOM 672 O O . GLN A 1 82 ? -12.682 0.933 -5.253 1.00 92.25 82 GLN A O 1
ATOM 677 N N . TYR A 1 83 ? -11.653 2.119 -3.632 1.00 90.75 83 TYR A N 1
ATOM 678 C CA . TYR A 1 83 ? -12.796 2.967 -3.283 1.00 90.75 83 TYR A CA 1
ATOM 679 C C . TYR A 1 83 ? -12.773 4.319 -3.999 1.00 90.75 83 TYR A C 1
ATOM 681 O O . TYR A 1 83 ? -13.829 4.832 -4.360 1.00 90.75 83 TYR A O 1
ATOM 689 N N . GLN A 1 84 ? -11.584 4.889 -4.217 1.00 88.06 84 GLN A N 1
ATOM 690 C CA . GLN A 1 84 ? -11.424 6.202 -4.847 1.00 88.06 84 GLN A CA 1
ATOM 691 C C . GLN A 1 84 ? -10.750 6.087 -6.215 1.00 88.06 84 GLN A C 1
ATOM 693 O O . GLN A 1 84 ? -11.407 6.283 -7.237 1.00 88.06 84 GLN A O 1
ATOM 698 N N . GLY A 1 85 ? -9.466 5.723 -6.249 1.00 89.38 85 GLY A N 1
ATOM 699 C CA . GLY A 1 85 ? -8.644 5.781 -7.462 1.00 89.38 85 GLY A CA 1
ATOM 700 C C . GLY A 1 85 ? -9.164 4.944 -8.628 1.00 89.38 85 GLY A C 1
ATOM 701 O O . GLY A 1 85 ? -9.081 5.366 -9.780 1.00 89.38 85 GLY A O 1
ATOM 702 N N . LYS A 1 86 ? -9.790 3.799 -8.350 1.00 90.56 86 LYS A N 1
ATOM 703 C CA . LYS A 1 86 ? -10.395 2.941 -9.373 1.00 90.56 86 LYS A CA 1
ATOM 704 C C . LYS A 1 86 ? -11.626 3.568 -10.032 1.00 90.56 86 LYS A C 1
ATOM 706 O O . LYS A 1 86 ? -11.877 3.326 -11.210 1.00 90.56 86 LYS A O 1
ATOM 711 N N . VAL A 1 87 ? -12.397 4.346 -9.272 1.00 90.25 87 VAL A N 1
ATOM 712 C CA . VAL A 1 87 ? -13.640 4.981 -9.734 1.00 90.25 87 VAL A CA 1
ATOM 713 C C . VAL A 1 87 ? -13.335 6.289 -10.454 1.00 90.25 87 VAL A C 1
ATOM 715 O O . VAL A 1 87 ? -13.911 6.574 -11.499 1.00 90.25 87 VAL A O 1
ATOM 718 N N . THR A 1 88 ? -12.427 7.084 -9.896 1.00 92.50 88 THR A N 1
ATOM 719 C CA . THR A 1 88 ? -12.197 8.464 -10.327 1.00 92.50 88 THR A CA 1
ATOM 720 C C . THR A 1 88 ? -10.994 8.618 -11.256 1.00 92.50 88 THR A C 1
ATOM 722 O O . THR A 1 88 ? -10.881 9.631 -11.941 1.00 92.50 88 THR A O 1
ATOM 725 N N . GLY A 1 89 ? -10.074 7.647 -11.277 1.00 93.81 89 GLY A N 1
ATOM 726 C CA . GLY A 1 89 ? -8.795 7.766 -11.980 1.00 93.81 89 GLY A CA 1
ATOM 727 C C . GLY A 1 89 ? -7.831 8.779 -11.350 1.00 93.81 89 GLY A C 1
ATOM 728 O O . GLY A 1 89 ? -6.814 9.102 -11.964 1.00 93.81 89 GLY A O 1
ATOM 729 N N . ILE A 1 90 ? -8.137 9.278 -10.147 1.00 94.00 90 ILE A N 1
ATOM 730 C CA . ILE A 1 90 ? -7.287 10.200 -9.387 1.00 94.00 90 ILE A CA 1
ATOM 731 C C . ILE A 1 90 ? -6.907 9.597 -8.039 1.00 94.00 90 ILE A C 1
ATOM 733 O O . ILE A 1 90 ? -7.712 8.933 -7.385 1.00 94.00 90 ILE A O 1
ATOM 737 N N . ASP A 1 91 ? -5.679 9.845 -7.610 1.00 90.81 91 ASP A N 1
ATOM 738 C CA . ASP A 1 91 ? -5.198 9.408 -6.311 1.00 90.81 91 ASP A CA 1
ATOM 739 C C . ASP A 1 91 ? -5.756 10.265 -5.156 1.00 90.81 91 ASP A C 1
ATOM 741 O O . ASP A 1 91 ? -6.461 11.259 -5.359 1.00 90.81 91 ASP A O 1
ATOM 745 N N . ARG A 1 92 ? -5.437 9.882 -3.913 1.00 84.06 92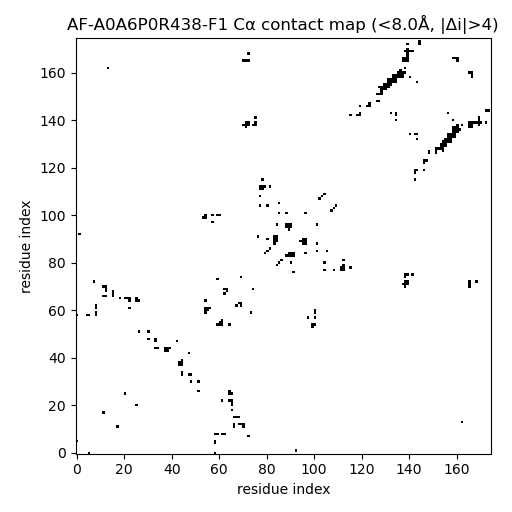 ARG A N 1
ATOM 746 C CA . ARG A 1 92 ? -5.882 10.603 -2.705 1.00 84.06 92 ARG A CA 1
ATOM 747 C C . ARG A 1 92 ? -5.335 12.029 -2.578 1.00 84.06 92 ARG A C 1
ATOM 749 O O . ARG A 1 92 ? -5.809 12.783 -1.737 1.00 84.06 92 ARG A O 1
ATOM 756 N N . GLU A 1 93 ? -4.352 12.392 -3.395 1.00 85.75 93 GLU A N 1
ATOM 757 C CA . GLU A 1 93 ? -3.748 13.723 -3.454 1.00 85.75 93 GLU A CA 1
ATOM 758 C C . GLU A 1 93 ? -4.235 14.519 -4.682 1.00 85.75 93 GLU A C 1
ATOM 760 O O . GLU A 1 93 ? -3.753 15.623 -4.938 1.00 85.75 93 GLU A O 1
ATOM 765 N N . GLY A 1 94 ? -5.194 13.979 -5.444 1.00 90.19 94 GLY A N 1
ATOM 766 C CA . GLY A 1 94 ? -5.790 14.620 -6.615 1.00 90.19 94 GLY A CA 1
ATOM 767 C C . GLY A 1 94 ? -4.972 14.499 -7.903 1.00 90.19 94 GLY A C 1
ATOM 768 O O . GLY A 1 94 ? -5.296 15.165 -8.886 1.00 90.19 94 GLY A O 1
ATOM 769 N N . ARG A 1 95 ? -3.922 13.670 -7.944 1.00 93.69 95 ARG A N 1
ATOM 770 C CA . ARG A 1 95 ? -3.150 13.415 -9.170 1.00 93.69 95 ARG A CA 1
ATOM 771 C C . ARG A 1 95 ? -3.861 12.385 -10.036 1.00 93.69 95 ARG A C 1
ATOM 773 O O . ARG A 1 95 ? -4.271 11.343 -9.536 1.00 93.69 95 ARG A O 1
ATOM 780 N N . SER A 1 96 ? -3.922 12.615 -11.343 1.00 95.69 96 SER A N 1
ATOM 781 C CA . SER A 1 96 ? -4.327 11.571 -12.288 1.00 95.69 96 SER A CA 1
ATOM 782 C C . SER A 1 96 ? -3.346 10.400 -12.259 1.00 95.69 96 SER A C 1
ATOM 784 O O . SER A 1 96 ? -2.129 10.602 -12.293 1.00 95.69 96 SER A O 1
ATOM 786 N N . LEU A 1 97 ? -3.882 9.182 -12.204 1.00 96.62 97 LEU A N 1
ATOM 787 C CA . LEU A 1 97 ? -3.090 7.958 -12.259 1.00 96.62 97 LEU A CA 1
ATOM 788 C C . LEU A 1 97 ? -2.532 7.762 -13.671 1.00 96.62 97 LEU A C 1
ATOM 790 O O . LEU A 1 97 ? -3.245 7.929 -14.660 1.00 96.62 97 LEU A O 1
ATOM 794 N N . THR A 1 98 ? -1.261 7.375 -13.765 1.00 96.69 98 THR A N 1
ATOM 795 C CA . THR A 1 98 ? -0.684 6.939 -15.047 1.00 96.69 98 THR A CA 1
ATOM 796 C C . THR A 1 98 ? -1.230 5.563 -15.437 1.00 96.69 98 THR A C 1
ATOM 798 O O . THR A 1 98 ? -1.695 4.811 -14.578 1.00 96.69 98 THR A O 1
ATOM 801 N N . GLU A 1 99 ? -1.134 5.190 -16.716 1.00 96.38 99 GLU A N 1
ATOM 802 C CA . GLU A 1 99 ? -1.583 3.869 -17.182 1.00 96.38 99 GLU A CA 1
ATOM 803 C C . GLU A 1 99 ? -0.874 2.721 -16.449 1.00 96.38 99 GLU A C 1
ATOM 805 O O . GLU A 1 99 ? -1.522 1.764 -16.019 1.00 96.38 99 GLU A O 1
ATOM 810 N N . LEU A 1 100 ? 0.442 2.831 -16.228 1.00 97.56 100 LEU A N 1
ATOM 811 C CA . LEU A 1 100 ? 1.187 1.815 -15.487 1.00 97.56 100 LEU A CA 1
ATOM 812 C C . LEU A 1 100 ? 0.821 1.797 -14.000 1.00 97.56 100 LEU A C 1
ATOM 814 O O . LEU A 1 100 ? 0.648 0.719 -13.433 1.00 97.56 100 LEU A O 1
ATOM 818 N N . GLU A 1 101 ? 0.670 2.961 -13.362 1.00 97.56 101 GLU A N 1
ATOM 819 C CA . GLU A 1 101 ? 0.241 3.041 -11.960 1.00 97.56 101 GLU A CA 1
ATOM 820 C C . GLU A 1 101 ? -1.135 2.390 -11.776 1.00 97.56 101 GLU A C 1
ATOM 822 O O . GLU A 1 101 ? -1.312 1.539 -10.901 1.00 97.56 101 GLU A O 1
ATOM 827 N N . LYS A 1 102 ? -2.080 2.704 -12.667 1.00 96.88 102 LYS A N 1
ATOM 828 C CA . LYS A 1 102 ? -3.405 2.089 -12.701 1.00 96.88 102 LYS A CA 1
ATOM 829 C C . LYS A 1 102 ? -3.320 0.582 -12.923 1.00 96.88 102 LYS A C 1
ATOM 831 O O . LYS A 1 102 ? -3.959 -0.167 -12.192 1.00 96.88 102 LYS A O 1
ATOM 836 N N . PHE A 1 103 ? -2.510 0.118 -13.875 1.00 97.12 103 PHE A N 1
ATOM 837 C CA . PHE A 1 103 ? -2.310 -1.312 -14.111 1.00 97.12 103 PHE A CA 1
ATOM 838 C C . PHE A 1 103 ? -1.804 -2.033 -12.855 1.00 97.12 103 PHE A C 1
ATOM 840 O O . PHE A 1 103 ? -2.350 -3.074 -12.483 1.00 97.12 103 PHE A O 1
ATOM 847 N N . LEU A 1 104 ? -0.798 -1.482 -12.169 1.00 97.38 104 LEU A N 1
ATOM 848 C CA . LEU A 1 104 ? -0.272 -2.073 -10.937 1.00 97.38 104 LEU A CA 1
ATOM 849 C C . LEU A 1 104 ? -1.348 -2.153 -9.851 1.00 97.38 104 LEU A C 1
ATOM 851 O O . LEU A 1 104 ? -1.519 -3.204 -9.231 1.00 97.38 104 LEU A O 1
ATOM 855 N N . LEU A 1 105 ? -2.092 -1.068 -9.640 1.00 97.25 105 LEU A N 1
ATOM 856 C CA . LEU A 1 105 ? -3.138 -0.999 -8.624 1.00 97.25 105 LEU A CA 1
ATOM 857 C C . LEU A 1 105 ? -4.337 -1.905 -8.947 1.00 97.25 105 LEU A C 1
ATOM 859 O O . LEU A 1 105 ? -4.867 -2.550 -8.046 1.00 97.25 105 LEU A O 1
ATOM 863 N N . ASP A 1 106 ? -4.733 -2.012 -10.216 1.00 96.44 106 ASP A N 1
ATOM 864 C CA . ASP A 1 106 ? -5.904 -2.788 -10.642 1.00 96.44 106 ASP A CA 1
ATOM 865 C C . ASP A 1 106 ? -5.613 -4.281 -10.834 1.00 96.44 106 ASP A C 1
ATOM 867 O O . ASP A 1 106 ? -6.537 -5.100 -10.764 1.00 96.44 106 ASP A O 1
ATOM 871 N N . LYS A 1 107 ? -4.362 -4.647 -11.139 1.00 96.25 107 LYS A N 1
ATOM 872 C CA . LYS A 1 107 ? -3.981 -6.020 -11.508 1.00 96.25 107 LYS A CA 1
ATOM 873 C C . LYS A 1 107 ? -2.976 -6.623 -10.542 1.00 96.25 107 LYS A C 1
ATOM 875 O O . LYS A 1 107 ? -3.257 -7.670 -9.966 1.00 96.25 107 LYS A O 1
ATOM 880 N N . SER A 1 108 ? -1.835 -5.972 -10.335 1.00 95.31 108 SER A N 1
ATOM 881 C CA . SER A 1 108 ? -0.748 -6.538 -9.525 1.00 95.31 108 SER A CA 1
ATOM 882 C C . SER A 1 108 ? -1.080 -6.573 -8.032 1.00 95.31 108 SER A C 1
ATOM 884 O O . SER A 1 108 ? -0.700 -7.515 -7.341 1.00 95.31 108 SER A O 1
ATOM 886 N N . PHE A 1 109 ? -1.827 -5.585 -7.533 1.00 96.56 109 PHE A N 1
ATOM 887 C CA . PHE A 1 109 ? -2.192 -5.483 -6.117 1.00 96.56 109 PHE A CA 1
ATOM 888 C C . PHE A 1 109 ? -3.623 -5.930 -5.782 1.00 96.56 109 PHE A C 1
ATOM 890 O O . PHE A 1 109 ? -4.053 -5.821 -4.629 1.00 96.56 109 PHE A O 1
ATOM 897 N N . LEU A 1 110 ? -4.354 -6.491 -6.750 1.00 96.19 110 LEU A N 1
ATOM 898 C CA . LEU A 1 110 ? -5.758 -6.872 -6.578 1.00 96.19 110 LEU A CA 1
ATOM 899 C C . LEU A 1 110 ? -5.964 -7.868 -5.427 1.00 96.19 110 LEU A C 1
ATOM 901 O O . LEU A 1 110 ? -6.895 -7.722 -4.636 1.00 96.19 110 LEU A O 1
ATOM 905 N N . ALA A 1 111 ? -5.074 -8.854 -5.290 1.00 96.94 111 ALA A N 1
ATOM 906 C CA . ALA A 1 111 ? -5.158 -9.838 -4.212 1.00 96.94 111 ALA A CA 1
ATOM 907 C C . ALA A 1 111 ? -5.035 -9.186 -2.822 1.00 96.94 111 ALA A C 1
ATOM 909 O O . ALA A 1 111 ? -5.752 -9.561 -1.896 1.00 96.94 111 ALA A O 1
ATOM 910 N N . THR A 1 112 ? -4.176 -8.173 -2.673 1.00 95.62 112 THR A N 1
ATOM 911 C CA . THR A 1 112 ? -4.021 -7.421 -1.418 1.00 95.62 112 THR A CA 1
ATOM 912 C C . THR A 1 112 ? -5.285 -6.630 -1.084 1.00 95.62 112 THR A C 1
ATOM 914 O O . THR A 1 112 ? -5.738 -6.676 0.059 1.00 95.62 112 THR A O 1
ATOM 917 N N . GLN A 1 113 ? -5.888 -5.967 -2.076 1.00 96.56 113 GLN A N 1
ATOM 918 C CA . GLN A 1 113 ? -7.154 -5.239 -1.914 1.00 96.56 113 GLN A CA 1
ATOM 919 C C . GLN A 1 113 ? -8.302 -6.173 -1.507 1.00 96.56 113 GLN A C 1
ATOM 921 O O . GLN A 1 113 ? -9.030 -5.885 -0.559 1.00 96.56 113 GLN A O 1
ATOM 926 N N . GLN A 1 114 ? -8.432 -7.326 -2.171 1.00 96.88 114 GLN A N 1
ATOM 927 C CA . GLN A 1 114 ? -9.449 -8.331 -1.845 1.00 96.88 114 GLN A CA 1
ATOM 928 C C . GLN A 1 114 ? -9.231 -8.939 -0.458 1.00 96.88 114 GLN A C 1
ATOM 930 O O . GLN A 1 114 ? -10.188 -9.125 0.295 1.00 96.88 114 GLN A O 1
ATOM 935 N N . ARG A 1 115 ? -7.973 -9.223 -0.099 1.00 97.00 115 ARG A N 1
ATOM 936 C CA . ARG A 1 115 ? -7.618 -9.711 1.235 1.00 97.00 115 ARG A CA 1
ATOM 937 C C . ARG A 1 115 ? -8.047 -8.717 2.305 1.00 97.00 115 ARG A C 1
ATOM 939 O O . ARG A 1 115 ? -8.657 -9.149 3.275 1.00 97.00 115 ARG A O 1
ATOM 946 N N . TYR A 1 116 ? -7.789 -7.422 2.110 1.00 96.81 116 TYR A N 1
ATOM 947 C CA . TYR A 1 116 ? -8.257 -6.381 3.025 1.00 96.81 116 TYR A CA 1
ATOM 948 C C . TYR A 1 116 ? -9.778 -6.445 3.213 1.00 96.81 116 TYR A C 1
ATOM 950 O O . TYR A 1 116 ? -10.234 -6.633 4.334 1.00 96.81 116 TYR A O 1
ATOM 958 N N . VAL A 1 117 ? -10.557 -6.415 2.125 1.00 96.44 117 VAL A N 1
ATOM 959 C CA . VAL A 1 117 ? -12.032 -6.464 2.194 1.00 96.44 117 VAL A CA 1
ATOM 960 C C . VAL A 1 117 ? -12.535 -7.701 2.939 1.00 96.44 117 VAL A C 1
ATOM 962 O O . VAL A 1 117 ? -13.441 -7.611 3.767 1.00 96.44 117 VAL A O 1
ATOM 965 N N . ASN A 1 118 ? -11.962 -8.869 2.651 1.00 97.38 118 ASN A N 1
ATOM 966 C CA . ASN A 1 118 ? -12.376 -10.115 3.288 1.00 97.38 118 ASN A CA 1
ATOM 967 C C . ASN A 1 118 ? -12.028 -10.130 4.780 1.00 97.38 118 ASN A C 1
ATOM 969 O O . ASN A 1 118 ? -12.867 -10.510 5.595 1.00 97.38 118 ASN A O 1
ATOM 973 N N . PHE A 1 119 ? -10.826 -9.680 5.148 1.00 97.00 119 PHE A N 1
ATOM 974 C CA . PHE A 1 119 ? -10.414 -9.594 6.547 1.00 97.00 119 PHE A CA 1
ATOM 975 C C . PHE A 1 119 ? -11.252 -8.574 7.313 1.00 97.00 119 PHE A C 1
ATOM 977 O O . PHE A 1 119 ? -11.704 -8.896 8.404 1.00 97.00 119 PHE A O 1
ATOM 984 N N . SER A 1 120 ? -11.559 -7.409 6.736 1.00 96.56 120 SER A N 1
ATOM 985 C CA . SER A 1 120 ? -12.437 -6.420 7.372 1.00 96.56 120 SER A CA 1
ATOM 986 C C . SER A 1 120 ? -13.807 -7.008 7.711 1.00 96.56 120 SER A C 1
ATOM 988 O O . SER A 1 120 ? -14.290 -6.809 8.819 1.00 96.56 120 SER A O 1
ATOM 990 N N . LYS A 1 121 ? -14.409 -7.808 6.818 1.00 97.69 121 LYS A N 1
ATOM 991 C CA . LYS A 1 121 ? -15.684 -8.499 7.099 1.00 97.69 121 LYS A CA 1
ATOM 992 C C . LYS A 1 121 ? -15.565 -9.506 8.242 1.00 97.69 121 LYS A C 1
ATOM 994 O O . LYS A 1 121 ? -16.447 -9.576 9.093 1.00 97.69 121 LYS A O 1
ATOM 999 N N . ILE A 1 122 ? -14.485 -10.286 8.253 1.00 97.88 122 ILE A N 1
ATOM 1000 C CA . ILE A 1 122 ? -14.235 -11.275 9.306 1.00 97.88 122 ILE A CA 1
ATOM 1001 C C . ILE A 1 122 ? -14.051 -10.561 10.646 1.00 97.88 122 ILE A C 1
ATOM 1003 O O . ILE A 1 122 ? -14.741 -10.892 11.604 1.00 97.88 122 ILE A O 1
ATOM 1007 N N . ILE A 1 123 ? -13.184 -9.550 10.712 1.00 97.19 123 ILE A N 1
ATOM 1008 C CA . ILE A 1 123 ? -12.893 -8.806 11.942 1.00 97.19 123 ILE A CA 1
ATOM 1009 C C . ILE A 1 123 ? -14.153 -8.091 12.451 1.00 97.19 123 ILE A C 1
ATOM 1011 O O . ILE A 1 123 ? -14.444 -8.167 13.643 1.00 97.19 123 ILE A O 1
ATOM 1015 N N . GLN A 1 124 ? -14.955 -7.498 11.558 1.00 97.88 124 GLN A N 1
ATOM 1016 C CA . GLN A 1 124 ? -16.230 -6.864 11.907 1.00 97.88 124 GLN A CA 1
ATOM 1017 C C . GLN A 1 124 ? -17.178 -7.818 12.645 1.00 97.88 124 GLN A C 1
ATOM 1019 O O . GLN A 1 124 ? -17.855 -7.401 13.578 1.00 97.88 124 GLN A O 1
ATOM 1024 N N . SER A 1 125 ? -17.205 -9.105 12.279 1.00 97.56 125 SER A N 1
ATOM 1025 C CA . SER A 1 125 ? -18.069 -10.095 12.943 1.00 97.56 125 SER A CA 1
ATOM 1026 C C . SER A 1 125 ? -17.691 -10.380 14.402 1.00 97.56 125 SER A C 1
ATOM 1028 O O . SER A 1 125 ? -18.496 -10.933 15.148 1.00 97.56 125 SER A O 1
ATOM 1030 N N . TYR A 1 126 ? -16.486 -9.984 14.823 1.00 97.12 126 TYR A N 1
ATOM 1031 C CA . TYR A 1 126 ? -16.023 -10.109 16.202 1.00 97.12 126 TYR A CA 1
ATOM 1032 C C . TYR A 1 126 ? -16.213 -8.829 17.026 1.00 97.12 126 TYR A C 1
ATOM 1034 O O . TYR A 1 126 ? -15.983 -8.875 18.236 1.00 97.12 126 TYR A O 1
ATOM 1042 N N . VAL A 1 127 ? -16.618 -7.710 16.410 1.00 97.50 127 VAL A N 1
ATOM 1043 C CA . VAL A 1 127 ? -16.834 -6.423 17.091 1.00 97.50 127 VAL A CA 1
ATOM 1044 C C . VAL A 1 127 ? -17.969 -6.553 18.111 1.00 97.50 127 VAL A C 1
ATOM 1046 O O . VAL A 1 127 ? -19.083 -6.947 17.774 1.00 97.50 127 VAL A O 1
ATOM 1049 N N . ARG A 1 128 ? -17.663 -6.247 19.375 1.00 96.56 128 ARG A N 1
ATOM 1050 C CA . ARG A 1 128 ? -18.579 -6.301 20.524 1.00 96.56 128 ARG A CA 1
ATOM 1051 C C . ARG A 1 128 ? -17.998 -5.529 21.706 1.00 96.56 128 ARG A C 1
ATOM 1053 O O . ARG A 1 128 ? -16.798 -5.250 21.722 1.00 96.56 128 ARG A O 1
ATOM 1060 N N . ASP A 1 129 ? -18.821 -5.264 22.716 1.00 97.19 129 ASP A N 1
ATOM 1061 C CA . ASP A 1 129 ? -18.362 -4.628 23.950 1.00 97.19 129 ASP A CA 1
ATOM 1062 C C . ASP A 1 129 ? -17.301 -5.448 24.692 1.00 97.19 129 ASP A C 1
ATOM 1064 O O . ASP A 1 129 ? -17.269 -6.684 24.679 1.00 97.19 129 ASP A O 1
ATOM 1068 N N . ASN A 1 130 ? -16.460 -4.707 25.404 1.00 96.50 130 ASN A N 1
ATOM 1069 C CA . ASN A 1 130 ? -15.325 -5.137 26.209 1.00 96.50 130 ASN A CA 1
ATOM 1070 C C . ASN A 1 130 ? -14.240 -5.887 25.420 1.00 96.50 130 ASN A C 1
ATOM 1072 O O . ASN A 1 130 ? -13.482 -6.676 25.987 1.00 96.50 130 ASN A O 1
ATOM 1076 N N . LEU A 1 131 ? -14.153 -5.649 24.110 1.00 94.62 131 LEU A N 1
ATOM 1077 C CA . LEU A 1 131 ? -13.157 -6.271 23.246 1.00 94.62 131 LEU A CA 1
ATOM 1078 C C . LEU A 1 131 ? -11.865 -5.449 23.173 1.00 94.62 131 LEU A C 1
ATOM 1080 O O . LEU A 1 131 ? -11.878 -4.216 23.162 1.00 94.62 131 LEU A O 1
ATOM 1084 N N . VAL A 1 132 ? -10.740 -6.151 23.040 1.00 97.31 132 VAL A N 1
ATOM 1085 C CA . VAL A 1 132 ? -9.450 -5.559 22.683 1.00 97.31 132 VAL A CA 1
ATOM 1086 C C . VAL A 1 132 ? -8.976 -6.160 21.364 1.00 97.31 132 VAL A C 1
ATOM 1088 O O . VAL A 1 132 ? -8.706 -7.358 21.298 1.00 97.31 132 VAL A O 1
ATOM 1091 N N . PHE A 1 133 ? -8.849 -5.335 20.326 1.00 97.62 133 PHE A N 1
ATOM 1092 C CA . PHE A 1 133 ? -8.178 -5.722 19.087 1.00 97.62 133 PHE A CA 1
ATOM 1093 C C . PHE A 1 133 ? -6.729 -5.258 19.101 1.00 97.62 133 PHE A C 1
ATOM 1095 O O . PHE A 1 133 ? -6.437 -4.119 19.466 1.00 97.62 133 PHE A O 1
ATOM 1102 N N . ALA A 1 134 ? -5.832 -6.127 18.644 1.00 97.56 134 ALA A N 1
ATOM 1103 C CA . ALA A 1 134 ? -4.446 -5.783 18.384 1.00 97.56 134 ALA A CA 1
ATOM 1104 C C . ALA A 1 134 ? -4.119 -6.037 16.908 1.00 97.56 134 ALA A C 1
ATOM 1106 O O . ALA A 1 134 ? -4.355 -7.136 16.410 1.00 97.56 134 ALA A O 1
ATOM 1107 N N . SER A 1 135 ? -3.564 -5.032 16.234 1.00 97.19 135 SER A N 1
ATOM 1108 C CA . SER A 1 135 ? -2.988 -5.154 14.892 1.00 97.19 135 SER A CA 1
ATOM 1109 C C . SER A 1 135 ? -1.464 -5.113 15.010 1.00 97.19 135 SER A C 1
ATOM 1111 O O . SER A 1 135 ? -0.916 -4.249 15.702 1.00 97.19 135 SER A O 1
ATOM 1113 N N . LEU A 1 136 ? -0.782 -6.092 14.409 1.00 95.00 136 LEU A N 1
ATOM 1114 C CA . LEU A 1 136 ? 0.664 -6.299 14.539 1.00 95.00 136 LEU A CA 1
ATOM 1115 C C . LEU A 1 136 ? 1.337 -6.190 13.173 1.00 95.00 136 LEU A C 1
ATOM 1117 O O . LEU A 1 136 ? 0.930 -6.862 12.226 1.00 95.00 136 LEU A O 1
ATOM 1121 N N . LEU A 1 137 ? 2.379 -5.357 13.117 1.00 93.31 137 LEU A N 1
ATOM 1122 C CA . LEU A 1 137 ? 2.694 -4.549 11.936 1.00 93.31 137 LEU A CA 1
ATOM 1123 C C . LEU A 1 137 ? 1.435 -3.815 11.488 1.00 93.31 137 LEU A C 1
ATOM 1125 O O . LEU A 1 137 ? 0.836 -4.119 10.455 1.00 93.31 137 LEU A O 1
ATOM 1129 N N . CYS A 1 138 ? 0.978 -2.910 12.350 1.00 95.44 138 CYS A N 1
ATOM 1130 C CA . CYS A 1 138 ? -0.310 -2.274 12.157 1.00 95.44 138 CYS A CA 1
ATOM 1131 C C . CYS A 1 138 ? -0.342 -1.323 10.959 1.00 95.44 138 CYS A C 1
ATOM 1133 O O . CYS A 1 138 ? -1.428 -0.945 10.519 1.00 95.44 138 CYS A O 1
ATOM 1135 N N . GLY A 1 139 ? 0.813 -0.901 10.435 1.00 95.31 139 GLY A N 1
ATOM 1136 C CA . GLY A 1 139 ? 0.885 0.169 9.455 1.00 95.31 139 GLY A CA 1
ATOM 1137 C C . GLY A 1 139 ? 0.122 1.385 9.979 1.00 95.31 139 GLY A C 1
ATOM 1138 O O . GLY A 1 139 ? 0.311 1.810 11.118 1.00 95.31 139 GLY A O 1
ATOM 1139 N N . VAL A 1 140 ? -0.822 1.884 9.181 1.00 96.06 140 VAL A N 1
ATOM 1140 C CA . VAL A 1 140 ? -1.702 2.999 9.571 1.00 96.06 140 VAL A CA 1
ATOM 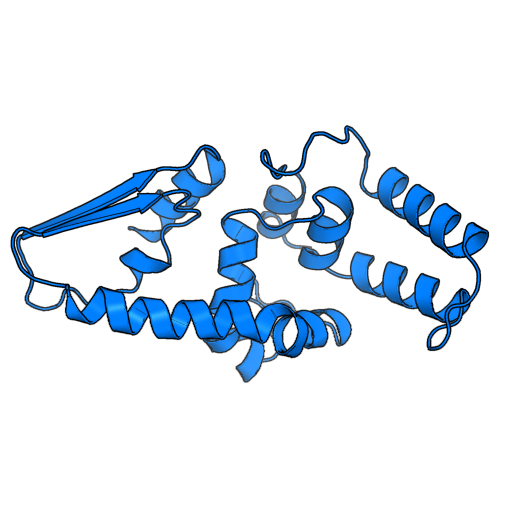1141 C C . VAL A 1 140 ? -2.985 2.563 10.304 1.00 96.06 140 VAL A C 1
ATOM 1143 O O . VAL A 1 140 ? -3.905 3.359 10.445 1.00 96.06 140 VAL A O 1
ATOM 1146 N N . MET A 1 141 ? -3.079 1.304 10.751 1.00 96.94 141 MET A N 1
ATOM 1147 C CA . MET A 1 141 ? -4.240 0.694 11.431 1.00 96.94 141 MET A CA 1
ATOM 1148 C C . MET A 1 141 ? -5.546 0.673 10.614 1.00 96.94 141 MET A C 1
ATOM 1150 O O . MET A 1 141 ? -6.646 0.661 11.172 1.00 96.94 141 MET A O 1
ATOM 1154 N N . ARG A 1 142 ? -5.458 0.668 9.278 1.00 94.94 142 ARG A N 1
ATOM 1155 C CA . ARG A 1 142 ? -6.631 0.719 8.382 1.00 94.94 142 ARG A CA 1
ATOM 1156 C C . ARG A 1 142 ? -7.591 -0.463 8.556 1.00 94.94 142 ARG A C 1
ATOM 1158 O O . ARG A 1 142 ? -8.782 -0.331 8.289 1.00 94.94 142 ARG A O 1
ATOM 1165 N N . ASP A 1 143 ? -7.079 -1.616 8.961 1.00 94.38 14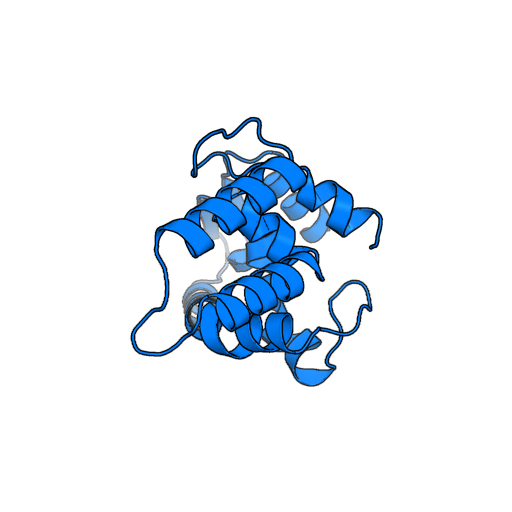3 ASP A N 1
ATOM 1166 C CA . ASP A 1 143 ? -7.832 -2.840 9.244 1.00 94.38 143 ASP A CA 1
ATOM 1167 C C . ASP A 1 143 ? -8.803 -2.685 10.420 1.00 94.38 143 ASP A C 1
ATOM 1169 O O . ASP A 1 143 ? -9.907 -3.223 10.357 1.00 94.38 143 ASP A O 1
ATOM 1173 N N . LEU A 1 144 ? -8.419 -1.924 11.450 1.00 96.50 144 LEU A N 1
ATOM 1174 C CA . LEU A 1 144 ? -9.235 -1.707 12.647 1.00 96.50 144 LEU A CA 1
ATOM 1175 C C . LEU A 1 144 ? -9.999 -0.378 12.623 1.00 96.50 144 LEU A C 1
ATOM 1177 O O . LEU A 1 144 ? -11.158 -0.337 13.022 1.00 96.50 144 LEU A O 1
ATOM 1181 N N . LEU A 1 145 ? -9.389 0.707 12.133 1.00 95.94 145 LEU A N 1
ATOM 1182 C CA . LEU A 1 145 ? -9.980 2.055 12.175 1.00 95.94 145 LEU A CA 1
ATOM 1183 C C . LEU A 1 145 ? -11.158 2.259 11.206 1.00 95.94 145 LEU A C 1
ATOM 1185 O O . LEU A 1 145 ? -11.869 3.252 11.310 1.00 95.94 145 LEU A O 1
ATOM 1189 N N . LYS A 1 146 ? -11.362 1.347 10.249 1.00 94.38 146 LYS A N 1
ATOM 1190 C CA . LYS A 1 146 ? -12.498 1.368 9.306 1.00 94.38 146 LYS A CA 1
ATOM 1191 C C . LYS A 1 146 ? -13.667 0.475 9.725 1.00 94.38 146 LYS A C 1
ATOM 1193 O O . LYS A 1 146 ? -14.655 0.429 8.996 1.00 94.38 146 LYS A O 1
ATOM 1198 N N . LEU A 1 147 ? -13.545 -0.254 10.833 1.00 96.06 147 LEU A N 1
ATOM 1199 C CA . LEU A 1 147 ? -14.640 -1.073 11.345 1.00 96.06 147 LEU A CA 1
ATOM 1200 C C . LEU A 1 147 ? -15.770 -0.180 11.866 1.00 96.06 147 LEU A C 1
ATOM 1202 O O . LEU A 1 147 ? -15.545 0.943 12.317 1.00 96.06 147 LEU A O 1
ATOM 1206 N N . ASP A 1 148 ? -16.986 -0.703 11.810 1.00 96.44 148 ASP A N 1
ATOM 1207 C CA . ASP A 1 148 ? -18.164 -0.072 12.383 1.00 96.44 148 ASP A CA 1
ATOM 1208 C C . ASP A 1 148 ? -18.288 -0.459 13.861 1.00 96.44 148 ASP A C 1
ATOM 1210 O O . ASP A 1 148 ? -18.513 -1.624 14.194 1.00 96.44 148 ASP A O 1
ATOM 1214 N N . PHE A 1 149 ? -18.129 0.525 14.744 1.00 96.00 149 PHE A N 1
ATOM 1215 C CA . PHE A 1 149 ? -18.308 0.381 16.191 1.00 96.00 149 PHE A CA 1
ATOM 1216 C C . PHE A 1 149 ? -19.622 1.011 16.677 1.00 96.00 149 PHE A C 1
ATOM 1218 O O . PHE A 1 149 ? -19.784 1.260 17.870 1.00 96.00 149 PHE A O 1
ATOM 1225 N N . THR A 1 150 ? -20.572 1.295 15.780 1.00 96.31 150 THR A N 1
ATOM 1226 C CA . THR A 1 150 ? -21.881 1.839 16.163 1.00 96.31 150 THR A CA 1
ATOM 1227 C C . THR A 1 150 ? -22.565 0.913 17.170 1.00 96.31 150 THR A C 1
ATOM 1229 O O . THR A 1 150 ? -22.763 -0.272 16.911 1.00 96.31 150 THR A O 1
ATOM 1232 N N . GLY A 1 151 ? -22.931 1.458 18.332 1.00 95.50 151 GLY A N 1
ATOM 1233 C CA . GLY A 1 151 ? -23.553 0.692 19.417 1.00 95.50 151 GLY A CA 1
ATOM 1234 C C . GLY A 1 151 ? -22.583 -0.137 20.267 1.00 95.50 151 GLY A C 1
ATOM 1235 O O . GLY A 1 151 ? -23.047 -0.886 21.119 1.00 95.50 151 GLY A O 1
ATOM 1236 N N . VAL A 1 152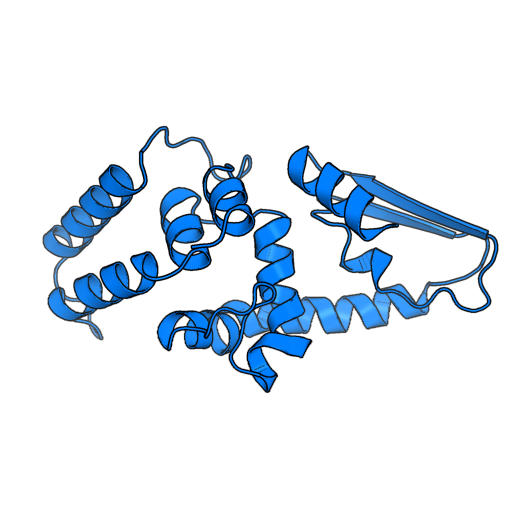 ? -21.268 -0.008 20.061 1.00 96.75 152 VAL A N 1
ATOM 1237 C CA . VAL A 1 152 ? -20.231 -0.562 20.941 1.00 96.75 152 VAL A CA 1
ATOM 1238 C C . VAL A 1 152 ? -19.585 0.585 21.702 1.00 96.75 152 VAL A C 1
ATOM 1240 O O . VAL A 1 152 ? -18.945 1.455 21.115 1.00 96.75 152 VAL A O 1
ATOM 1243 N N . GLU A 1 153 ? -19.749 0.591 23.018 1.00 95.06 153 GLU A N 1
ATOM 1244 C CA . GLU A 1 153 ? -19.300 1.699 23.865 1.00 95.06 153 GLU A CA 1
ATOM 1245 C C . GLU A 1 153 ? -17.927 1.424 24.473 1.00 95.06 153 GLU A C 1
ATOM 1247 O O . GLU A 1 153 ? -17.135 2.341 24.683 1.00 95.06 153 GLU A O 1
ATOM 1252 N N . ASN A 1 154 ? -17.621 0.151 24.734 1.00 96.38 154 ASN A N 1
ATOM 1253 C CA . ASN A 1 154 ? -16.415 -0.235 25.454 1.00 96.38 154 ASN A CA 1
ATOM 1254 C C . ASN A 1 154 ? -15.529 -1.114 24.579 1.00 96.38 154 ASN A C 1
ATOM 1256 O O . ASN A 1 154 ? -15.729 -2.320 24.491 1.00 96.38 154 ASN A O 1
ATOM 1260 N N . PHE A 1 155 ? -14.505 -0.545 23.953 1.00 96.56 155 PHE A N 1
ATOM 1261 C CA . PHE A 1 155 ? -13.507 -1.321 23.219 1.00 96.56 155 PHE A CA 1
ATOM 1262 C C . PHE A 1 155 ? -12.139 -0.645 23.260 1.00 96.56 155 PHE A C 1
ATOM 1264 O O . PHE A 1 155 ? -12.007 0.535 23.587 1.00 96.56 155 PHE A O 1
ATOM 1271 N N . ARG A 1 156 ? -11.094 -1.401 22.920 1.00 97.25 156 ARG A N 1
ATOM 1272 C CA . ARG A 1 156 ? -9.732 -0.878 22.796 1.00 97.25 156 ARG A CA 1
ATOM 1273 C C . ARG A 1 156 ? -9.073 -1.393 21.528 1.00 97.25 156 ARG A C 1
ATOM 1275 O O . ARG A 1 156 ? -9.085 -2.591 21.259 1.00 97.25 156 ARG A O 1
ATOM 1282 N N . LEU A 1 157 ? -8.432 -0.490 20.795 1.00 97.56 157 LEU A N 1
ATOM 1283 C CA . LEU A 1 157 ? -7.588 -0.823 19.652 1.00 97.56 157 LEU A CA 1
ATOM 1284 C C . LEU A 1 157 ? -6.123 -0.621 20.040 1.00 97.56 157 LEU A C 1
ATOM 1286 O O . LEU A 1 157 ? -5.766 0.380 20.663 1.00 97.56 157 LEU A O 1
ATOM 1290 N N . VAL A 1 158 ? -5.276 -1.582 19.691 1.00 98.06 158 VAL A N 1
ATOM 1291 C CA . VAL A 1 158 ? -3.838 -1.556 19.956 1.00 98.06 158 VAL A CA 1
ATOM 1292 C C . VAL A 1 158 ? -3.106 -1.748 18.634 1.00 98.06 158 VAL A C 1
ATOM 1294 O O . VAL A 1 158 ? -3.266 -2.770 17.975 1.00 98.06 158 VAL A O 1
ATOM 1297 N N . GLY A 1 159 ? -2.310 -0.761 18.235 1.00 97.38 159 GLY A N 1
ATOM 1298 C CA . GLY A 1 159 ? -1.412 -0.862 17.087 1.00 97.38 159 GLY A CA 1
ATOM 1299 C C . GLY A 1 159 ? 0.015 -1.110 17.551 1.00 97.38 159 GLY A C 1
ATOM 1300 O O . GLY A 1 159 ? 0.497 -0.418 18.450 1.00 97.38 159 GLY A O 1
ATOM 1301 N N . ILE A 1 160 ? 0.682 -2.096 16.956 1.00 96.94 160 ILE A N 1
ATOM 1302 C CA . ILE A 1 160 ? 2.103 -2.364 17.173 1.00 96.94 160 ILE A CA 1
ATOM 1303 C C . ILE A 1 160 ? 2.791 -2.350 15.815 1.00 96.94 160 ILE A C 1
ATOM 1305 O O . ILE A 1 160 ? 2.499 -3.184 14.957 1.00 96.94 160 ILE A O 1
ATOM 1309 N N . ASP A 1 161 ? 3.734 -1.433 15.640 1.00 94.88 161 ASP A N 1
ATOM 1310 C CA . ASP A 1 161 ? 4.594 -1.367 14.467 1.00 94.88 161 ASP A CA 1
ATOM 1311 C C . ASP A 1 161 ? 6.010 -0.965 14.879 1.00 94.88 161 ASP A C 1
ATOM 1313 O O . ASP A 1 161 ? 6.212 -0.290 15.889 1.00 94.88 161 ASP A O 1
ATOM 1317 N N . ILE A 1 162 ? 6.986 -1.417 14.099 1.00 91.94 162 ILE A N 1
ATOM 1318 C CA . ILE A 1 162 ? 8.383 -1.009 14.239 1.00 91.94 162 ILE A CA 1
ATOM 1319 C C . ILE A 1 162 ? 8.642 0.322 13.523 1.00 91.94 162 ILE A C 1
ATOM 1321 O O . ILE A 1 162 ? 9.559 1.053 13.892 1.00 91.94 162 ILE A O 1
ATOM 1325 N N . ASP A 1 163 ? 7.833 0.642 12.511 1.00 89.44 163 ASP A N 1
ATOM 1326 C CA . ASP A 1 163 ? 7.898 1.894 11.776 1.00 89.44 163 ASP A CA 1
ATOM 1327 C C . ASP A 1 163 ? 7.146 3.004 12.532 1.00 89.44 163 ASP A C 1
ATOM 1329 O O . ASP A 1 163 ? 5.914 3.034 12.608 1.00 89.44 163 ASP A O 1
ATOM 1333 N N . PHE A 1 164 ? 7.912 3.945 13.087 1.00 90.69 164 PHE A N 1
ATOM 1334 C CA . PHE A 1 164 ? 7.385 5.097 13.816 1.00 90.69 164 PHE A CA 1
ATOM 1335 C C . PHE A 1 164 ? 6.451 5.960 12.956 1.0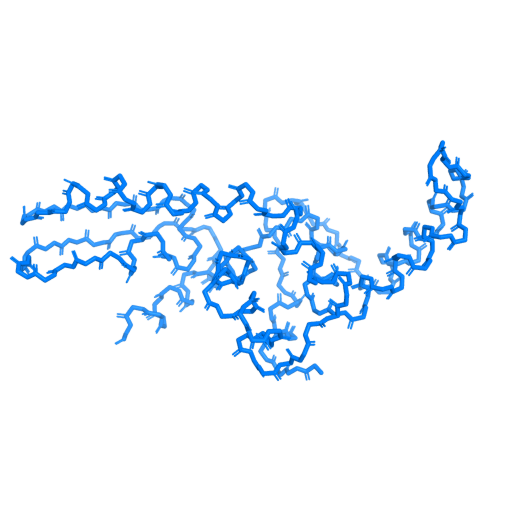0 90.69 164 PHE A C 1
ATOM 1337 O O . PHE A 1 164 ? 5.464 6.497 13.457 1.00 90.69 164 PHE A O 1
ATOM 1344 N N . GLU A 1 165 ? 6.719 6.079 11.659 1.00 89.19 165 GLU A N 1
ATOM 1345 C CA . GLU A 1 165 ? 5.957 6.946 10.758 1.00 89.19 165 GLU A CA 1
ATOM 1346 C C . GLU A 1 165 ? 4.579 6.347 10.471 1.00 89.19 165 GLU A C 1
ATOM 1348 O O . GLU A 1 165 ? 3.570 7.060 10.465 1.00 89.19 165 GLU A O 1
ATOM 1353 N N . SER A 1 166 ? 4.522 5.020 10.341 1.00 92.94 166 SER A N 1
ATOM 1354 C CA . SER A 1 166 ? 3.274 4.260 10.294 1.00 92.94 166 SER A CA 1
ATOM 1355 C C . SER A 1 166 ? 2.424 4.488 11.555 1.00 92.94 166 SER A C 1
ATOM 1357 O O . SER A 1 166 ? 1.230 4.780 11.439 1.00 92.94 166 SER A O 1
ATOM 1359 N N . LEU A 1 167 ? 3.032 4.476 12.750 1.00 94.94 167 LEU A N 1
ATOM 1360 C CA . LEU A 1 167 ? 2.329 4.775 14.008 1.00 94.94 167 LEU A CA 1
ATOM 1361 C C . LEU A 1 167 ? 1.810 6.219 14.069 1.00 94.94 167 LEU A C 1
ATOM 1363 O O . LEU A 1 167 ? 0.691 6.456 14.527 1.00 94.94 167 LEU A O 1
ATOM 1367 N N . GLU A 1 168 ? 2.588 7.197 13.605 1.00 95.31 168 GLU A N 1
ATOM 1368 C CA . GLU A 1 168 ? 2.150 8.597 13.557 1.00 95.31 168 GLU A CA 1
ATOM 1369 C C . GLU A 1 168 ? 0.986 8.801 12.581 1.00 95.31 168 GLU A C 1
ATOM 1371 O O . GLU A 1 168 ? 0.045 9.544 12.872 1.00 95.31 168 GLU A O 1
ATOM 1376 N N . LEU A 1 169 ? 1.000 8.111 11.441 1.00 93.06 169 LEU A N 1
ATOM 1377 C CA . LEU A 1 169 ? -0.124 8.098 10.510 1.00 93.06 169 LEU A CA 1
ATOM 1378 C C . LEU A 1 169 ? -1.368 7.437 11.107 1.00 93.06 169 LEU A C 1
ATOM 1380 O O . LEU A 1 169 ? -2.455 7.998 10.978 1.00 93.06 169 LEU A O 1
ATOM 1384 N N . ALA A 1 170 ? -1.219 6.306 11.803 1.00 96.31 170 ALA A N 1
ATOM 1385 C CA . ALA A 1 170 ? -2.325 5.656 12.503 1.00 96.31 170 ALA A CA 1
ATOM 1386 C C . ALA A 1 170 ? -2.976 6.605 13.523 1.00 96.31 170 ALA A C 1
ATOM 1388 O O . ALA A 1 170 ? -4.196 6.759 13.545 1.00 96.31 170 ALA A O 1
ATOM 1389 N N . LYS A 1 171 ? -2.166 7.327 14.312 1.00 95.31 171 LYS A N 1
ATOM 1390 C CA . LYS A 1 171 ? -2.657 8.342 15.262 1.00 95.31 171 LYS A CA 1
ATOM 1391 C C . LYS A 1 171 ? -3.380 9.498 14.578 1.00 95.31 171 LYS A C 1
ATOM 1393 O O . LYS A 1 171 ? -4.342 10.015 15.136 1.00 95.31 171 LYS A O 1
ATOM 1398 N N . LYS A 1 172 ? -2.905 9.947 13.411 1.00 93.75 172 LYS A N 1
ATOM 1399 C CA . LYS A 1 172 ? -3.573 11.006 12.634 1.00 93.75 172 LYS A CA 1
ATOM 1400 C C . LYS A 1 172 ? -4.913 10.532 12.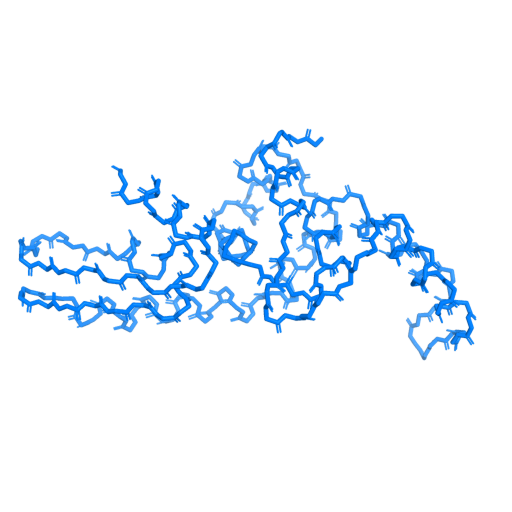085 1.00 93.75 172 LYS A C 1
ATOM 1402 O O . LYS A 1 172 ? -5.848 11.318 12.065 1.00 93.75 172 LYS A O 1
ATOM 1407 N N . LEU A 1 173 ? -4.987 9.277 11.651 1.00 92.19 173 LEU A N 1
ATOM 1408 C CA . LEU A 1 173 ? -6.189 8.690 11.075 1.00 92.19 173 LEU A CA 1
ATOM 1409 C C . LEU A 1 173 ? -7.259 8.347 12.123 1.00 92.19 173 LEU A C 1
ATOM 1411 O O . LEU A 1 173 ? -8.437 8.337 11.798 1.00 92.19 173 LEU A O 1
ATOM 1415 N N . ALA A 1 174 ? -6.855 8.060 13.362 1.00 92.50 174 ALA A N 1
ATOM 1416 C CA . ALA A 1 174 ? -7.755 7.732 14.468 1.00 92.50 174 ALA A CA 1
ATOM 1417 C C . ALA A 1 174 ? -8.451 8.951 15.113 1.00 92.50 174 ALA A C 1
ATOM 1419 O O . ALA A 1 174 ? -9.158 8.781 16.105 1.00 92.50 174 ALA A O 1
ATOM 1420 N N . LYS A 1 175 ? -8.196 10.163 14.609 1.00 79.06 175 LYS A N 1
ATOM 1421 C CA . LYS A 1 175 ? -8.838 11.409 15.050 1.00 79.06 175 LYS A CA 1
ATOM 1422 C C . LYS A 1 175 ? -10.046 11.720 14.184 1.00 79.06 175 LYS A C 1
ATOM 1424 O O . LYS A 1 175 ? -11.033 12.215 14.764 1.00 79.06 175 LYS A O 1
#